Protein AF-A0A9E7NAM9-F1 (afdb_monomer_lite)

Secondary structure (DSSP, 8-state):
--HHHHHHHHHHHHHHHHHHHHHHH-TTS-HHHHHHHHHHHHHHIIIIIHHHIIIIIHHHTT--S-TT---HHHHHHHHHHHHHHHHHHHHHHHHHHHHTTSTT--

pLDDT: mean 90.89, std 7.73, range [52.44, 97.31]

Sequence (106 aa):
MTYPLYGLAGSVPYVIGVNVAIALAGENGIWGPLILGVTLLVSVAYVIGLPILGALILPRVGVDWDPNGYGLATWALLAIGGFWYALIFAIPLALLGIVLSLPSGW

InterPro domains:
  IPR058476 Domain of unknown function DUF8162 [PF26494] (2-103)

Organism: NCBI:txid2953753

Foldseek 3Di:
DPVVVVLVVLCVQLVVQLVVLDVVQPPPGLSLVSLLVSLVVSLCCLLPVQLCCLQPVCVVVVNDPCPVDCDPVVNVCSNVVSNVSSCVRSVVSNVVSVLSNDPPND

Structure (mmCIF, N/CA/C/O backbone):
data_AF-A0A9E7NAM9-F1
#
_entry.id   AF-A0A9E7NAM9-F1
#
loop_
_atom_site.group_PDB
_atom_site.id
_atom_site.type_symbol
_atom_site.label_atom_id
_atom_site.label_alt_id
_atom_site.label_comp_id
_atom_site.label_asym_id
_atom_site.label_entity_id
_atom_site.label_seq_id
_atom_site.pdbx_PDB_ins_code
_atom_site.Cartn_x
_atom_site.Cartn_y
_atom_site.Cartn_z
_atom_site.occupancy
_atom_site.B_iso_or_equiv
_atom_site.auth_seq_id
_atom_site.auth_comp_id
_atom_site.auth_asym_id
_atom_site.auth_atom_id
_atom_site.pdbx_PDB_model_num
ATOM 1 N N . MET A 1 1 ? 0.030 -20.781 15.508 1.00 52.44 1 MET A N 1
ATOM 2 C CA . MET A 1 1 ? 1.238 -20.628 14.668 1.00 52.44 1 MET A CA 1
ATOM 3 C C . MET A 1 1 ? 0.806 -19.960 13.362 1.00 52.44 1 MET A C 1
ATOM 5 O O . MET A 1 1 ? 0.645 -20.633 12.358 1.00 52.44 1 MET A O 1
ATOM 9 N N . THR A 1 2 ? 0.496 -18.656 13.410 1.00 77.81 2 THR A N 1
ATOM 10 C CA . THR A 1 2 ? -0.375 -18.018 12.390 1.00 77.81 2 THR A CA 1
ATOM 11 C C . THR A 1 2 ? 0.163 -16.677 11.873 1.00 77.81 2 THR A C 1
ATOM 13 O O . THR A 1 2 ? -0.174 -16.267 10.770 1.00 77.81 2 THR A O 1
ATOM 16 N N . TYR A 1 3 ? 1.060 -16.016 12.614 1.00 81.56 3 TYR A N 1
ATOM 17 C CA . TYR A 1 3 ? 1.639 -14.723 12.226 1.00 81.56 3 TYR A CA 1
ATOM 18 C C . TYR A 1 3 ? 2.408 -14.725 10.889 1.00 81.56 3 TYR A C 1
ATOM 20 O O . TYR A 1 3 ? 2.219 -13.782 10.120 1.00 81.56 3 TYR A O 1
ATOM 28 N N . PRO A 1 4 ? 3.195 -15.765 10.532 1.00 86.44 4 PRO A N 1
ATOM 29 C CA . PRO A 1 4 ? 3.861 -15.808 9.227 1.00 86.44 4 PRO A 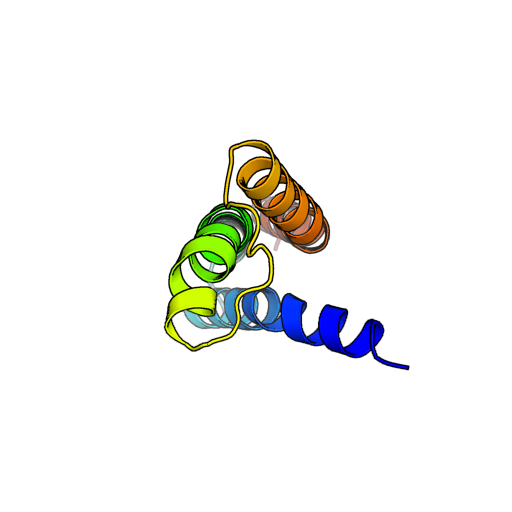CA 1
ATOM 30 C C . PRO A 1 4 ? 2.888 -15.828 8.040 1.00 86.44 4 PRO A C 1
ATOM 32 O O . PRO A 1 4 ? 3.172 -15.223 7.010 1.00 86.44 4 PRO A O 1
ATOM 35 N N . LEU A 1 5 ? 1.723 -16.473 8.187 1.00 88.62 5 LEU A N 1
ATOM 36 C CA . LEU A 1 5 ? 0.708 -16.541 7.129 1.00 88.62 5 LEU A CA 1
ATOM 37 C C . LEU A 1 5 ? 0.087 -15.172 6.850 1.00 88.62 5 LEU A C 1
ATOM 39 O O . LEU A 1 5 ? -0.115 -14.827 5.692 1.00 88.62 5 LEU A O 1
ATOM 43 N N . TYR A 1 6 ? -0.166 -14.369 7.886 1.00 86.44 6 TYR A N 1
ATOM 44 C CA . TYR A 1 6 ? -0.649 -12.997 7.705 1.00 86.44 6 TYR A CA 1
ATOM 45 C C . TYR A 1 6 ? 0.406 -12.101 7.050 1.00 86.44 6 TYR A C 1
ATOM 47 O O . TYR A 1 6 ? 0.072 -11.292 6.187 1.00 86.44 6 TYR A O 1
ATOM 55 N N . GLY A 1 7 ? 1.683 -12.291 7.399 1.00 84.56 7 GLY A N 1
ATOM 56 C CA . GLY A 1 7 ? 2.798 -11.619 6.729 1.00 84.56 7 GLY A CA 1
ATOM 57 C C . GLY A 1 7 ? 2.880 -11.956 5.236 1.00 84.56 7 GLY A C 1
ATOM 58 O O . GLY A 1 7 ? 3.055 -11.055 4.423 1.00 84.56 7 GLY A O 1
ATOM 59 N N . LEU A 1 8 ? 2.692 -13.230 4.878 1.00 87.88 8 LEU A N 1
ATOM 60 C CA . LEU A 1 8 ? 2.609 -13.698 3.489 1.00 87.88 8 LEU A CA 1
ATOM 61 C C . LEU A 1 8 ? 1.379 -13.149 2.762 1.00 87.88 8 LEU A C 1
ATOM 63 O O . LEU A 1 8 ? 1.500 -12.634 1.659 1.00 87.88 8 LEU A O 1
ATOM 67 N N . ALA A 1 9 ? 0.197 -13.222 3.370 1.00 90.25 9 ALA A N 1
ATOM 68 C CA . ALA A 1 9 ? -1.031 -12.728 2.754 1.00 90.25 9 ALA A CA 1
ATOM 69 C C . ALA A 1 9 ? -0.951 -11.222 2.465 1.00 90.25 9 ALA A C 1
ATOM 71 O O . ALA A 1 9 ? -1.352 -10.772 1.394 1.00 90.25 9 ALA A O 1
ATOM 72 N N . GLY A 1 10 ? -0.378 -10.445 3.386 1.00 87.81 10 GLY A N 1
ATOM 73 C CA . GLY A 1 10 ? -0.205 -9.014 3.184 1.00 87.81 10 GLY A CA 1
ATOM 74 C C . GLY A 1 10 ? 0.888 -8.646 2.170 1.00 87.81 10 GLY A C 1
ATOM 75 O O . GLY A 1 10 ? 0.894 -7.507 1.714 1.00 87.81 10 GLY A O 1
ATOM 76 N N . SER A 1 11 ? 1.769 -9.560 1.745 1.00 92.06 11 SER A N 1
ATOM 77 C CA . SER A 1 11 ? 2.720 -9.272 0.658 1.00 92.06 11 SER A CA 1
ATOM 78 C C . SER A 1 11 ? 2.107 -9.455 -0.734 1.00 92.06 11 SER A C 1
ATOM 80 O O . SER A 1 11 ? 2.617 -8.900 -1.710 1.00 92.06 11 SER A O 1
ATOM 82 N N . VAL A 1 12 ? 0.991 -10.191 -0.838 1.00 95.25 12 VAL A N 1
ATOM 83 C CA . VAL A 1 12 ? 0.348 -10.561 -2.109 1.00 95.25 12 VAL A CA 1
ATOM 84 C C . VAL A 1 12 ? 0.089 -9.354 -3.020 1.00 95.25 12 VAL A C 1
ATOM 86 O O . VAL A 1 12 ? 0.463 -9.437 -4.191 1.00 95.25 12 VAL A O 1
ATOM 89 N N . PRO A 1 13 ? -0.461 -8.213 -2.550 1.00 95.12 13 PRO A N 1
ATOM 90 C CA . PRO A 1 13 ? -0.691 -7.065 -3.427 1.00 95.12 13 PRO A CA 1
ATOM 91 C C . PRO A 1 13 ? 0.592 -6.480 -4.028 1.00 95.12 13 PRO A C 1
ATOM 93 O O . PRO A 1 13 ? 0.590 -6.091 -5.194 1.00 95.12 13 PRO A O 1
ATOM 96 N N . TYR A 1 14 ? 1.700 -6.467 -3.278 1.00 95.00 14 TYR A N 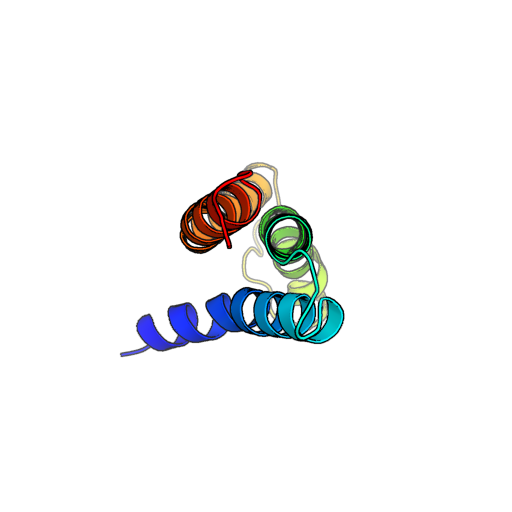1
ATOM 97 C CA . TYR A 1 14 ? 2.998 -6.022 -3.792 1.00 95.00 14 TYR A CA 1
ATOM 98 C C . TYR A 1 14 ? 3.553 -6.996 -4.831 1.00 95.00 14 TYR A C 1
ATOM 100 O O . TYR A 1 14 ? 3.990 -6.569 -5.897 1.00 95.00 14 TYR A O 1
ATOM 108 N N . VAL A 1 15 ? 3.495 -8.304 -4.557 1.00 95.25 15 VAL A N 1
ATOM 109 C CA . VAL A 1 15 ? 3.971 -9.336 -5.491 1.00 95.25 15 VAL A CA 1
ATOM 110 C C . VAL A 1 15 ? 3.176 -9.293 -6.794 1.00 95.25 15 VAL A C 1
ATOM 112 O O . VAL A 1 15 ? 3.770 -9.240 -7.870 1.00 95.25 15 VAL A O 1
ATOM 115 N N . ILE A 1 16 ? 1.843 -9.271 -6.715 1.00 96.75 16 ILE A N 1
ATOM 116 C CA . ILE A 1 16 ? 0.976 -9.167 -7.895 1.00 96.75 16 ILE A CA 1
ATOM 117 C C . ILE A 1 16 ? 1.267 -7.868 -8.640 1.00 96.75 16 ILE A C 1
ATOM 119 O O . ILE A 1 16 ? 1.475 -7.892 -9.849 1.00 96.75 16 ILE A O 1
ATOM 123 N N . GLY A 1 17 ? 1.332 -6.746 -7.923 1.00 94.88 17 GLY A N 1
ATOM 124 C CA . GLY A 1 17 ? 1.576 -5.442 -8.515 1.00 94.88 17 GLY A CA 1
ATOM 125 C C . GLY A 1 17 ? 2.885 -5.376 -9.307 1.00 94.88 17 GLY A C 1
ATOM 126 O O . GLY A 1 17 ? 2.891 -4.907 -10.443 1.00 94.88 17 GLY A O 1
ATOM 127 N N . VAL A 1 18 ? 3.981 -5.892 -8.750 1.00 94.31 18 VAL A N 1
ATOM 128 C CA . VAL A 1 18 ? 5.282 -5.933 -9.436 1.00 94.31 18 VAL A CA 1
ATOM 129 C C . VAL A 1 18 ? 5.236 -6.842 -10.665 1.00 94.31 18 VAL A C 1
ATOM 131 O O . VAL A 1 18 ? 5.732 -6.455 -11.718 1.00 94.31 18 VAL A O 1
ATOM 134 N N . ASN A 1 19 ? 4.599 -8.013 -10.577 1.00 94.06 19 ASN A N 1
ATOM 135 C CA . ASN A 1 19 ? 4.448 -8.896 -11.739 1.00 94.06 19 ASN A CA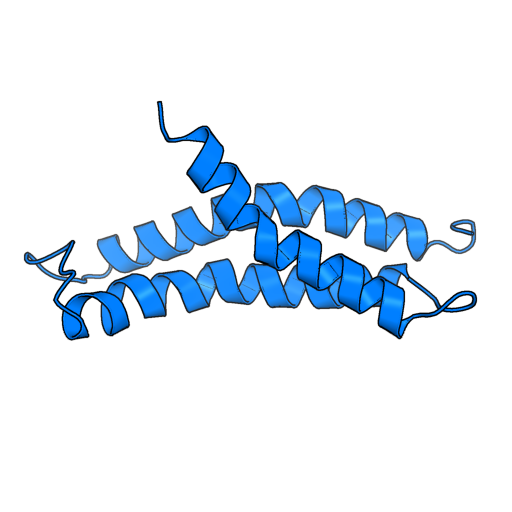 1
ATOM 136 C C . ASN A 1 19 ? 3.626 -8.238 -12.856 1.00 94.06 19 ASN A C 1
ATOM 138 O O . ASN A 1 19 ? 3.986 -8.347 -14.025 1.00 94.06 19 ASN A O 1
ATOM 142 N N . VAL A 1 20 ? 2.565 -7.507 -12.503 1.00 94.06 20 VAL A N 1
ATOM 143 C CA . VAL A 1 20 ? 1.786 -6.711 -13.460 1.00 94.06 20 VAL A CA 1
ATOM 144 C C . VAL A 1 20 ? 2.647 -5.603 -14.069 1.00 94.06 20 VAL A C 1
ATOM 146 O O . VAL A 1 20 ? 2.628 -5.434 -15.283 1.00 94.06 20 VAL A O 1
ATOM 149 N N . ALA A 1 21 ? 3.441 -4.885 -13.267 1.00 93.06 21 ALA A N 1
ATOM 150 C CA . ALA A 1 21 ? 4.353 -3.853 -13.763 1.00 93.06 21 ALA A CA 1
ATOM 151 C C . ALA A 1 21 ? 5.352 -4.413 -14.788 1.00 93.06 21 ALA A C 1
ATOM 153 O O . ALA A 1 21 ? 5.526 -3.826 -15.853 1.00 93.06 21 ALA A O 1
ATOM 154 N N . ILE A 1 22 ? 5.959 -5.567 -14.495 1.00 90.69 22 ILE A N 1
ATOM 155 C CA . ILE A 1 22 ? 6.904 -6.248 -15.392 1.00 90.69 22 ILE A CA 1
ATOM 156 C C . ILE A 1 22 ? 6.197 -6.714 -16.671 1.00 90.69 22 ILE A C 1
ATOM 158 O O . ILE A 1 22 ? 6.685 -6.464 -17.772 1.00 90.69 22 ILE A O 1
ATOM 162 N N . ALA A 1 23 ? 5.022 -7.337 -16.549 1.00 91.75 23 ALA A N 1
ATOM 163 C CA . ALA A 1 23 ? 4.249 -7.800 -17.699 1.00 91.75 23 ALA A CA 1
ATOM 164 C C . ALA A 1 23 ? 3.836 -6.648 -18.631 1.00 91.75 23 ALA A C 1
ATOM 166 O O . ALA A 1 23 ? 3.854 -6.811 -19.849 1.00 91.75 23 ALA A O 1
ATOM 167 N N . LEU A 1 24 ? 3.493 -5.483 -18.070 1.00 90.12 24 LEU A N 1
ATOM 168 C CA . LEU A 1 24 ? 3.155 -4.279 -18.833 1.00 90.12 24 LEU A CA 1
ATOM 169 C C . LEU A 1 24 ? 4.376 -3.618 -19.478 1.00 90.12 24 LEU A C 1
ATOM 171 O O . LEU A 1 24 ? 4.246 -3.041 -20.554 1.00 90.12 24 LEU A O 1
ATOM 175 N N . ALA A 1 25 ? 5.543 -3.686 -18.833 1.00 89.19 25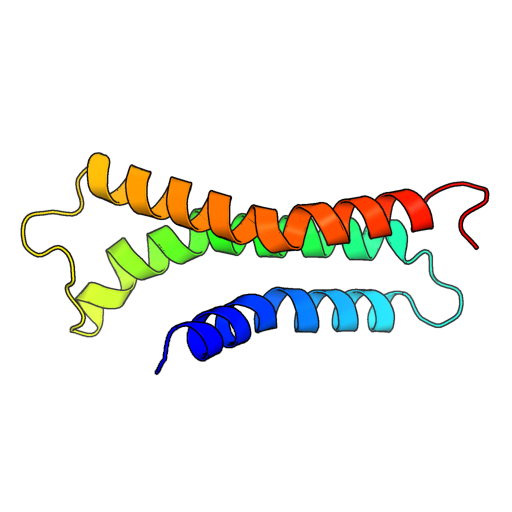 ALA A N 1
ATOM 176 C CA . ALA A 1 25 ? 6.783 -3.173 -19.401 1.00 89.19 25 ALA A CA 1
ATOM 177 C C . ALA A 1 25 ? 7.191 -3.971 -20.650 1.00 89.19 25 ALA A C 1
ATOM 179 O O . ALA A 1 25 ? 7.626 -3.396 -21.648 1.00 89.19 25 ALA A O 1
ATOM 180 N N . GLY A 1 26 ? 7.024 -5.295 -20.601 1.00 85.62 26 GLY A N 1
ATOM 181 C CA . GLY A 1 26 ? 7.491 -6.199 -21.645 1.00 85.62 26 GLY A CA 1
ATOM 182 C C . GLY A 1 26 ? 9.017 -6.332 -21.674 1.00 85.62 26 GLY A C 1
ATOM 183 O O . GLY A 1 26 ? 9.742 -5.735 -20.876 1.00 85.62 26 GLY A O 1
ATOM 184 N N . GLU A 1 27 ? 9.511 -7.140 -22.612 1.00 80.44 27 GLU A N 1
ATOM 185 C CA . GLU A 1 27 ? 10.921 -7.560 -22.679 1.00 80.44 27 GLU A CA 1
ATOM 186 C C . GLU A 1 27 ? 11.903 -6.399 -22.905 1.00 80.44 27 GLU A C 1
ATOM 188 O O . GLU A 1 27 ? 13.018 -6.435 -22.402 1.00 80.44 27 GLU A O 1
ATOM 193 N N . ASN A 1 28 ? 11.460 -5.336 -23.586 1.00 78.94 28 ASN A N 1
ATOM 194 C CA . ASN A 1 28 ? 12.265 -4.142 -23.880 1.00 78.94 28 ASN A CA 1
ATOM 195 C C . ASN A 1 28 ? 11.807 -2.896 -23.094 1.00 78.94 28 ASN A C 1
ATOM 197 O O . ASN A 1 28 ? 12.133 -1.769 -23.469 1.00 78.94 28 ASN A O 1
ATOM 201 N N . GLY A 1 29 ? 10.965 -3.070 -22.071 1.00 75.81 29 GLY A N 1
ATOM 202 C CA . GLY A 1 29 ? 10.404 -1.958 -21.304 1.00 75.81 29 GLY A CA 1
ATOM 203 C C . GLY A 1 29 ? 11.360 -1.400 -20.256 1.00 75.81 29 GLY A C 1
ATOM 204 O O . GLY A 1 29 ? 12.223 -2.103 -19.746 1.00 75.81 29 GLY A O 1
ATOM 205 N N . ILE A 1 30 ? 11.143 -0.147 -19.847 1.00 81.81 30 ILE A N 1
ATOM 206 C CA . ILE A 1 30 ? 11.847 0.444 -18.700 1.00 81.81 30 ILE A CA 1
ATOM 207 C C . ILE A 1 30 ? 11.116 0.017 -17.421 1.00 81.81 30 ILE A C 1
ATOM 209 O O . ILE A 1 30 ? 10.058 0.553 -17.081 1.00 81.81 30 ILE A O 1
ATOM 213 N N . TRP A 1 31 ? 11.655 -0.977 -16.717 1.00 88.56 31 TRP A N 1
ATOM 214 C CA . TRP A 1 31 ? 10.969 -1.616 -15.585 1.00 88.56 31 TRP A CA 1
ATOM 215 C C . TRP A 1 31 ? 10.921 -0.724 -14.340 1.00 88.56 31 TRP A C 1
ATOM 217 O O . TRP A 1 31 ? 9.929 -0.733 -13.607 1.00 88.56 31 TRP A O 1
ATOM 227 N N . GLY A 1 32 ? 11.967 0.074 -14.111 1.00 91.31 32 GLY A N 1
A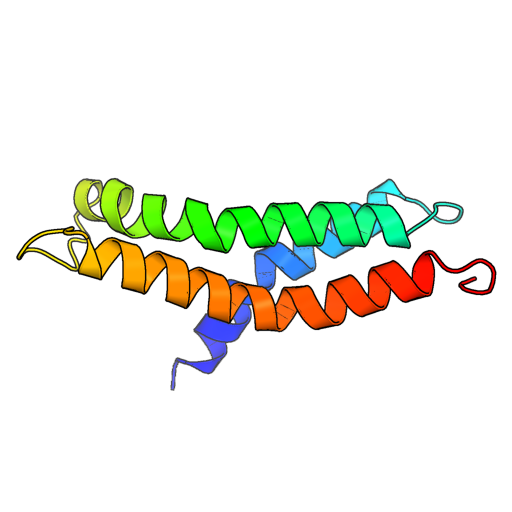TOM 228 C CA . GLY A 1 32 ? 12.133 0.886 -12.905 1.00 91.31 32 GLY A CA 1
ATOM 229 C C . GLY A 1 32 ? 10.951 1.817 -12.587 1.00 91.31 32 GLY A C 1
ATOM 230 O O . GLY A 1 32 ? 10.362 1.688 -11.509 1.00 91.31 32 GLY A O 1
ATOM 231 N N . PRO A 1 33 ? 10.524 2.699 -13.512 1.00 92.88 33 PRO A N 1
ATOM 232 C CA . PRO A 1 33 ? 9.397 3.606 -13.293 1.00 92.88 33 PRO A CA 1
ATOM 233 C C . PRO A 1 33 ? 8.068 2.890 -13.031 1.00 92.88 33 PRO A C 1
ATOM 235 O O . PRO A 1 33 ? 7.278 3.349 -12.205 1.00 92.88 33 PRO A O 1
ATOM 238 N N . LEU A 1 34 ? 7.817 1.754 -13.689 1.00 93.75 34 LEU A N 1
ATOM 239 C CA . LEU A 1 34 ? 6.586 0.983 -13.494 1.00 93.75 34 LEU A CA 1
ATOM 240 C C . LEU A 1 34 ? 6.564 0.297 -12.125 1.00 93.75 34 LEU A C 1
ATOM 242 O O . LEU A 1 34 ? 5.547 0.345 -11.430 1.00 93.75 34 LEU A O 1
ATOM 246 N N . ILE A 1 35 ? 7.694 -0.270 -11.693 1.00 94.81 35 ILE A N 1
ATOM 247 C CA . ILE A 1 35 ? 7.843 -0.831 -10.345 1.00 94.81 35 ILE A CA 1
ATOM 248 C C . ILE A 1 35 ? 7.650 0.264 -9.291 1.00 94.81 35 ILE A C 1
ATOM 250 O O . ILE A 1 35 ? 6.915 0.048 -8.326 1.00 94.81 35 ILE A O 1
ATOM 254 N N . LEU A 1 36 ? 8.237 1.451 -9.479 1.00 96.12 36 LEU A N 1
ATOM 255 C CA . LEU A 1 36 ? 8.053 2.593 -8.574 1.00 96.12 36 LEU A CA 1
ATOM 256 C C . LEU A 1 36 ? 6.588 3.034 -8.499 1.00 96.12 36 LEU A C 1
ATOM 258 O O . LEU A 1 36 ? 6.056 3.212 -7.401 1.00 96.12 36 LEU A O 1
ATOM 262 N N . GLY A 1 37 ? 5.925 3.161 -9.649 1.00 96.25 37 GLY A N 1
ATOM 263 C CA . GLY A 1 37 ? 4.518 3.549 -9.731 1.00 96.25 37 GLY A CA 1
ATOM 264 C C . GLY A 1 37 ? 3.599 2.575 -8.996 1.00 96.25 37 GLY A C 1
ATOM 265 O O . GLY A 1 37 ? 2.776 2.995 -8.180 1.00 96.25 37 GLY A O 1
ATOM 266 N N . VAL A 1 38 ? 3.771 1.269 -9.215 1.00 96.31 38 VAL A N 1
ATOM 267 C CA . VAL A 1 38 ? 2.956 0.258 -8.527 1.00 96.31 38 VAL A CA 1
ATOM 268 C C . VAL A 1 38 ? 3.294 0.170 -7.041 1.00 96.31 38 VAL A C 1
ATOM 270 O O . VAL A 1 38 ? 2.387 0.071 -6.215 1.00 96.31 38 VAL A O 1
ATOM 273 N N . THR A 1 39 ? 4.572 0.275 -6.677 1.00 96.69 39 THR A N 1
ATOM 274 C CA . THR A 1 39 ? 4.996 0.308 -5.271 1.00 96.69 39 THR A CA 1
ATOM 275 C C . THR A 1 39 ? 4.320 1.453 -4.527 1.00 96.69 39 THR A C 1
ATOM 277 O O . THR A 1 39 ? 3.790 1.244 -3.434 1.00 96.69 39 THR A O 1
ATOM 280 N N . LEU A 1 40 ? 4.276 2.646 -5.126 1.00 97.06 40 LEU A N 1
ATOM 281 C CA . LEU A 1 40 ? 3.580 3.797 -4.560 1.00 97.06 40 LEU A CA 1
ATOM 282 C C . LEU A 1 40 ? 2.076 3.533 -4.431 1.00 97.06 40 LEU A C 1
ATOM 284 O O . LEU A 1 40 ? 1.522 3.715 -3.348 1.00 97.06 40 LEU A O 1
ATOM 288 N N . LEU A 1 41 ? 1.427 3.068 -5.501 1.00 96.94 41 LEU A N 1
ATOM 289 C CA . LEU A 1 41 ? -0.013 2.803 -5.520 1.00 96.94 41 LEU A CA 1
ATOM 290 C C . LEU A 1 41 ? -0.432 1.807 -4.428 1.00 96.94 41 LEU A C 1
ATOM 292 O O . LEU A 1 41 ? -1.360 2.078 -3.666 1.00 96.94 41 LEU A O 1
ATOM 296 N N . VAL A 1 42 ? 0.269 0.675 -4.326 1.00 96.56 42 VAL A N 1
ATOM 297 C CA . VAL A 1 42 ? -0.019 -0.349 -3.312 1.00 96.56 42 VAL A CA 1
ATOM 298 C C . VAL A 1 42 ? 0.256 0.201 -1.914 1.00 96.56 42 VAL A C 1
ATOM 300 O O . VAL A 1 42 ? -0.571 0.027 -1.024 1.00 96.56 42 VAL A O 1
ATOM 303 N N . SER A 1 43 ? 1.348 0.942 -1.714 1.00 96.62 43 SER A N 1
ATOM 304 C CA . SER A 1 43 ? 1.651 1.549 -0.408 1.00 96.62 43 SER A CA 1
ATOM 305 C C . SER A 1 43 ? 0.572 2.531 0.039 1.00 96.62 43 SER A C 1
ATOM 307 O O . SER A 1 43 ? 0.145 2.497 1.190 1.00 96.62 43 SER A O 1
ATOM 309 N N . VAL A 1 44 ? 0.061 3.357 -0.875 1.00 96.75 44 VAL A N 1
ATOM 310 C CA . VAL A 1 44 ? -1.071 4.256 -0.608 1.00 96.75 44 VAL A CA 1
ATOM 311 C C . VAL A 1 44 ? -2.326 3.459 -0.241 1.00 96.75 44 VAL A C 1
ATOM 313 O O . VAL A 1 44 ? -3.015 3.809 0.719 1.00 96.75 44 VAL A O 1
ATOM 316 N N . ALA A 1 45 ? -2.603 2.354 -0.937 1.00 95.31 45 ALA A N 1
ATOM 317 C CA . ALA A 1 45 ? -3.721 1.476 -0.600 1.00 95.31 45 ALA A CA 1
ATOM 318 C C . ALA A 1 45 ? -3.581 0.851 0.802 1.00 95.31 45 ALA A C 1
ATOM 320 O O . ALA A 1 45 ? -4.580 0.704 1.501 1.00 95.31 45 ALA A O 1
ATOM 321 N N . TYR A 1 46 ? -2.366 0.551 1.265 1.00 94.50 46 TYR A N 1
ATOM 322 C CA . TYR A 1 46 ? -2.132 0.087 2.638 1.00 94.50 46 TYR A CA 1
ATOM 323 C C . TYR A 1 46 ? -2.280 1.205 3.671 1.00 94.50 46 TYR A C 1
ATOM 325 O O . TYR A 1 46 ? -2.900 1.000 4.710 1.00 94.50 46 TYR A O 1
ATOM 333 N N . VAL A 1 47 ? -1.746 2.394 3.392 1.00 95.62 47 VAL A N 1
ATOM 334 C CA . VAL A 1 47 ? -1.766 3.526 4.333 1.00 95.62 47 VAL A CA 1
ATOM 335 C C . VAL A 1 47 ? -3.160 4.126 4.485 1.00 95.62 47 VAL A C 1
ATOM 337 O O . VAL A 1 47 ? -3.485 4.609 5.562 1.00 95.62 47 VAL A O 1
ATOM 340 N N . ILE A 1 48 ? -3.980 4.114 3.432 1.00 95.50 48 ILE A N 1
ATOM 341 C CA . ILE A 1 48 ? -5.303 4.760 3.417 1.00 95.50 48 ILE A CA 1
ATOM 342 C C . ILE A 1 48 ? -6.429 3.731 3.296 1.00 95.50 48 ILE A C 1
ATOM 344 O O . ILE A 1 48 ? -7.410 3.786 4.038 1.00 95.50 48 ILE A O 1
ATOM 348 N N . GLY A 1 49 ? -6.290 2.769 2.386 1.00 95.06 49 GLY A N 1
ATOM 349 C CA . GLY A 1 49 ? -7.320 1.768 2.115 1.00 95.06 49 GLY A CA 1
ATOM 350 C C . GLY A 1 49 ? -7.551 0.815 3.285 1.00 95.06 49 GLY A C 1
ATOM 351 O O . GLY A 1 49 ? -8.706 0.574 3.627 1.00 95.06 49 GLY A O 1
ATOM 352 N N . LEU A 1 50 ? -6.498 0.319 3.949 1.00 91.56 50 LEU A N 1
ATOM 353 C CA . LEU A 1 50 ? -6.673 -0.542 5.128 1.00 91.56 50 LEU A CA 1
ATOM 354 C C . LEU A 1 50 ? -7.356 0.174 6.301 1.00 91.56 50 LEU A C 1
ATOM 356 O O . LEU A 1 50 ? -8.277 -0.422 6.857 1.00 91.56 50 LEU A O 1
ATOM 360 N N . PRO A 1 51 ? -7.006 1.425 6.668 1.00 94.00 51 PRO A N 1
ATOM 361 C CA . PRO A 1 51 ? -7.787 2.164 7.657 1.00 94.00 51 PRO A CA 1
ATOM 362 C C . PRO A 1 51 ? -9.259 2.315 7.281 1.00 94.00 51 PRO A C 1
ATOM 364 O O . PRO A 1 51 ? -10.122 2.083 8.120 1.00 94.00 51 PRO A O 1
ATOM 367 N N . ILE A 1 52 ? -9.565 2.639 6.021 1.00 94.94 52 ILE A N 1
ATOM 368 C CA . ILE A 1 52 ? -10.952 2.748 5.544 1.00 94.94 52 ILE A CA 1
ATOM 369 C C . ILE A 1 52 ? -11.674 1.402 5.664 1.00 94.94 52 ILE A C 1
ATOM 371 O O . ILE A 1 52 ? -12.791 1.340 6.180 1.00 94.94 52 ILE A O 1
ATOM 375 N N . LEU A 1 53 ? -11.043 0.313 5.224 1.00 93.25 53 LEU A N 1
ATOM 376 C CA . LEU A 1 53 ? -11.606 -1.032 5.318 1.00 93.25 53 LEU A CA 1
ATOM 377 C C . LEU A 1 53 ? -11.850 -1.420 6.778 1.00 93.25 53 LEU A C 1
ATOM 379 O O . LEU A 1 53 ? -12.945 -1.859 7.122 1.00 93.25 53 LEU A O 1
ATOM 383 N N . GLY A 1 54 ? -10.853 -1.205 7.634 1.00 91.94 54 GLY A N 1
ATOM 384 C CA . GLY A 1 54 ? -10.891 -1.558 9.045 1.00 91.94 54 GLY A CA 1
ATOM 385 C C . GLY A 1 54 ? -11.904 -0.743 9.839 1.00 91.94 54 GLY A C 1
ATOM 386 O O . GLY A 1 54 ? -12.663 -1.314 10.613 1.00 91.94 54 GLY A O 1
ATOM 387 N N . ALA A 1 55 ? -11.935 0.574 9.651 1.00 93.69 55 ALA A N 1
ATOM 388 C CA . ALA A 1 55 ? -12.768 1.465 10.450 1.00 93.69 55 ALA A CA 1
ATOM 389 C C . ALA A 1 55 ? -14.197 1.612 9.919 1.00 93.69 55 ALA A C 1
ATOM 391 O O . ALA A 1 55 ? -15.117 1.878 10.687 1.00 93.69 55 ALA A O 1
ATOM 392 N N . LEU A 1 56 ? -14.407 1.466 8.606 1.00 92.44 56 LEU A N 1
ATOM 393 C CA . LEU A 1 56 ? -15.713 1.700 7.992 1.00 92.44 56 LEU A CA 1
ATOM 394 C C . LEU A 1 56 ? -16.346 0.409 7.468 1.00 92.44 56 LEU A C 1
ATOM 396 O O . LEU A 1 56 ? -17.527 0.167 7.709 1.00 92.44 56 LEU A O 1
ATOM 400 N N . ILE A 1 57 ? -15.615 -0.433 6.745 1.00 93.75 57 ILE A N 1
ATOM 401 C CA . ILE A 1 57 ? -16.238 -1.567 6.046 1.00 93.75 57 ILE A CA 1
ATOM 402 C C . ILE A 1 57 ? -16.442 -2.760 6.983 1.00 93.75 57 ILE A C 1
ATOM 404 O O . ILE A 1 57 ? -17.543 -3.308 7.016 1.00 93.75 57 ILE A O 1
ATOM 408 N N . LEU A 1 58 ? -15.435 -3.127 7.780 1.00 94.19 58 LEU A N 1
ATOM 409 C CA . LEU A 1 58 ? -15.503 -4.278 8.687 1.00 94.19 58 LEU A CA 1
ATOM 410 C C . LEU A 1 58 ? -16.697 -4.228 9.666 1.00 94.19 58 LEU A C 1
ATOM 412 O O . LEU A 1 58 ? -17.426 -5.223 9.733 1.00 94.19 58 LEU A O 1
ATOM 416 N N . PRO A 1 59 ? -17.014 -3.095 10.328 1.00 92.62 59 PRO A N 1
ATOM 417 C CA . PRO A 1 59 ? -18.174 -3.028 11.225 1.00 92.62 59 PRO A CA 1
ATOM 418 C C . PRO A 1 59 ? -19.502 -3.292 10.512 1.00 92.62 59 PRO A C 1
ATOM 420 O O . PRO A 1 59 ? -20.403 -3.922 11.060 1.00 92.62 59 PRO A O 1
ATOM 423 N N . ARG A 1 60 ? -19.620 -2.860 9.249 1.00 92.19 60 ARG A N 1
ATOM 424 C CA . ARG A 1 60 ? -20.834 -3.033 8.433 1.00 92.19 60 ARG A CA 1
ATOM 425 C C . ARG A 1 60 ? -21.064 -4.482 8.007 1.00 92.19 60 ARG A C 1
ATOM 427 O O . ARG A 1 60 ? -22.186 -4.829 7.653 1.00 92.19 60 ARG A O 1
ATOM 434 N N . VAL A 1 61 ? -20.030 -5.321 8.056 1.00 94.75 61 VAL A N 1
ATOM 435 C CA . VAL A 1 61 ? -20.118 -6.767 7.794 1.00 94.75 61 VAL A CA 1
ATOM 436 C C . VAL A 1 61 ? -20.072 -7.598 9.083 1.00 94.75 61 VAL A C 1
ATOM 438 O O . VAL A 1 61 ? -19.854 -8.805 9.031 1.00 94.75 61 VAL A O 1
ATOM 441 N N . GLY A 1 62 ? -20.297 -6.964 10.240 1.00 92.56 62 GLY A N 1
ATOM 442 C CA . GLY A 1 62 ? -20.401 -7.629 11.543 1.00 92.56 62 GLY A CA 1
ATOM 443 C C . GLY A 1 62 ? -19.068 -7.874 12.252 1.00 92.56 62 GLY A C 1
ATOM 444 O O . GLY A 1 62 ? -19.050 -8.542 13.283 1.00 92.56 62 GLY A O 1
ATOM 445 N N . VAL A 1 63 ? -17.960 -7.338 11.730 1.00 93.62 63 VAL A N 1
ATOM 446 C CA . VAL A 1 63 ? -16.633 -7.414 12.356 1.00 93.62 63 VAL A CA 1
ATOM 447 C C . VAL A 1 63 ? -16.304 -6.057 12.974 1.00 93.62 63 VAL A C 1
ATOM 449 O O . VAL A 1 63 ? -15.567 -5.253 12.404 1.00 93.62 63 VAL A O 1
ATOM 452 N N . ASP A 1 64 ? -16.890 -5.787 14.136 1.00 92.56 64 ASP A N 1
ATOM 453 C CA . ASP A 1 64 ? -16.569 -4.602 14.932 1.00 92.56 64 ASP A CA 1
ATOM 454 C C . ASP A 1 64 ? -15.447 -4.933 15.922 1.00 92.56 64 ASP A C 1
ATOM 456 O O . ASP A 1 64 ? -15.607 -5.750 16.830 1.00 92.56 64 ASP A O 1
ATOM 460 N N . TRP A 1 65 ? -14.281 -4.338 15.690 1.00 89.25 65 TRP A N 1
ATOM 461 C CA . TRP A 1 65 ? -13.078 -4.562 16.491 1.00 89.25 65 TRP A CA 1
ATOM 462 C C . TRP A 1 65 ? -12.749 -3.377 17.402 1.00 89.25 65 TRP A C 1
ATOM 464 O O . TRP A 1 65 ? -11.887 -3.519 18.269 1.00 89.25 65 TRP A O 1
ATOM 474 N N . ASP A 1 66 ? -13.441 -2.243 17.244 1.00 90.69 66 ASP A N 1
ATOM 475 C CA . ASP A 1 66 ? -13.346 -1.100 18.152 1.00 90.69 66 ASP A CA 1
ATOM 476 C C . ASP A 1 66 ? -14.743 -0.564 18.525 1.00 90.69 66 ASP A C 1
ATOM 478 O O . ASP A 1 66 ? -15.125 0.548 18.137 1.00 90.69 66 ASP A O 1
ATOM 482 N N . PRO A 1 67 ? -15.515 -1.327 19.328 1.00 86.81 67 PRO A N 1
ATOM 483 C CA . PRO A 1 67 ? -16.894 -0.966 19.667 1.00 86.81 67 PRO A CA 1
ATOM 484 C C . PRO A 1 67 ? -16.996 0.300 20.524 1.00 86.81 67 PRO A C 1
ATOM 486 O O . PRO A 1 67 ? -18.059 0.911 20.627 1.00 86.81 67 PRO A O 1
ATOM 489 N N . ASN A 1 68 ? -15.893 0.683 21.176 1.00 84.06 68 ASN A N 1
ATOM 490 C CA . ASN A 1 68 ? -15.831 1.833 22.077 1.00 84.06 68 ASN A CA 1
ATOM 491 C C . ASN A 1 68 ? -15.562 3.149 21.333 1.00 84.06 68 ASN A C 1
ATOM 493 O O . ASN A 1 68 ? -15.650 4.220 21.938 1.00 84.06 68 ASN A O 1
ATOM 497 N N . GLY A 1 69 ? -15.290 3.076 20.029 1.00 82.62 69 GLY A N 1
ATOM 498 C CA . GLY A 1 69 ? -15.336 4.212 19.126 1.00 82.62 69 GLY A CA 1
ATOM 499 C C . GLY A 1 69 ? -14.081 4.364 18.278 1.00 82.62 69 GLY A C 1
ATOM 500 O O . GLY A 1 69 ? -12.988 4.571 18.793 1.00 82.62 69 GLY A O 1
ATOM 501 N N . TYR A 1 70 ? -14.301 4.431 16.962 1.00 89.94 70 TYR A N 1
ATOM 502 C CA . TYR A 1 70 ? -13.336 4.728 15.896 1.00 89.94 70 TYR A CA 1
ATOM 503 C C . TYR A 1 70 ? -12.808 6.180 15.921 1.00 89.94 70 TYR A C 1
ATOM 505 O O . TYR A 1 70 ? -12.900 6.921 14.936 1.00 89.94 70 TYR A O 1
ATOM 513 N N . GLY A 1 71 ? -12.295 6.614 17.072 1.00 92.25 71 GLY A N 1
ATOM 514 C CA . GLY A 1 71 ? -11.763 7.952 17.308 1.00 92.25 71 GLY A CA 1
ATOM 515 C C . GLY A 1 71 ? -10.393 8.181 16.664 1.00 92.25 71 GLY A C 1
ATOM 516 O O . GLY A 1 71 ? -9.825 7.315 16.000 1.00 92.25 71 GLY A O 1
ATOM 517 N N . LEU A 1 72 ? -9.822 9.369 16.886 1.00 94.00 72 LEU A N 1
ATOM 518 C CA . LEU A 1 72 ? -8.539 9.771 16.288 1.00 94.00 72 LEU A CA 1
ATOM 519 C C . LEU A 1 72 ? -7.396 8.783 16.569 1.00 94.00 72 LEU A C 1
ATOM 521 O O . LEU A 1 72 ? -6.583 8.529 15.685 1.00 94.00 72 LEU A O 1
ATOM 525 N N . ALA A 1 73 ? -7.344 8.212 17.776 1.00 91.56 73 ALA A N 1
ATOM 526 C CA . ALA A 1 73 ? -6.322 7.235 18.145 1.00 91.56 73 ALA A CA 1
ATOM 527 C C . ALA A 1 73 ? -6.405 5.956 17.291 1.00 91.56 73 ALA A C 1
ATOM 529 O O . ALA A 1 73 ? -5.378 5.456 16.839 1.00 91.56 73 ALA A O 1
ATOM 530 N N . THR A 1 74 ? -7.615 5.473 17.008 1.00 92.50 74 THR A N 1
ATOM 531 C CA . THR A 1 74 ? -7.874 4.299 16.164 1.00 92.50 74 THR A CA 1
ATOM 532 C C . THR A 1 74 ? -7.412 4.546 14.734 1.00 92.50 74 THR A C 1
ATOM 534 O O . THR A 1 74 ? -6.673 3.745 14.163 1.00 92.50 74 THR A O 1
ATOM 537 N N . TRP A 1 75 ? -7.762 5.703 14.170 1.00 94.00 75 TRP A N 1
ATOM 538 C CA . TRP A 1 75 ? -7.294 6.101 12.842 1.00 94.00 75 TRP A CA 1
ATOM 539 C C . TRP A 1 75 ? -5.774 6.248 12.779 1.00 94.00 75 TRP A C 1
ATOM 541 O O . TRP A 1 75 ? -5.161 5.773 11.825 1.00 94.00 75 TRP A O 1
ATOM 551 N N . ALA A 1 76 ? -5.157 6.848 13.800 1.00 92.88 76 ALA A N 1
ATOM 552 C CA . ALA A 1 76 ? -3.706 6.967 13.882 1.00 92.88 76 ALA A CA 1
ATOM 553 C C . ALA A 1 76 ? -3.030 5.590 13.950 1.00 92.88 76 ALA A C 1
ATOM 555 O O . ALA A 1 76 ? -2.075 5.351 13.216 1.00 92.88 76 ALA A O 1
ATOM 556 N N . LEU A 1 77 ? -3.548 4.665 14.764 1.00 93.44 77 LEU A N 1
ATOM 557 C CA . LEU A 1 77 ? -3.040 3.297 14.862 1.00 93.44 77 LEU A CA 1
ATOM 558 C C . LEU A 1 77 ? -3.107 2.575 13.511 1.00 93.44 77 LEU A C 1
ATOM 560 O O . LEU A 1 77 ? -2.119 1.975 13.091 1.00 93.44 77 LEU A O 1
ATOM 564 N N . LEU A 1 78 ? -4.246 2.649 12.819 1.00 93.12 78 LEU A N 1
ATOM 565 C CA . LEU A 1 78 ? -4.421 2.012 11.513 1.00 93.12 78 LEU A CA 1
ATOM 566 C C . LEU A 1 78 ? -3.507 2.630 10.455 1.00 93.12 78 LEU A C 1
ATOM 568 O O . LEU A 1 78 ? -2.881 1.898 9.692 1.00 93.12 78 LEU A O 1
ATOM 572 N N . ALA A 1 79 ? -3.413 3.960 10.412 1.00 93.62 79 ALA A N 1
ATOM 573 C CA . ALA A 1 79 ? -2.580 4.663 9.446 1.00 93.62 79 ALA A CA 1
ATOM 574 C C . ALA A 1 79 ? -1.089 4.381 9.684 1.00 93.62 79 ALA A C 1
ATOM 576 O O . ALA A 1 79 ? -0.378 4.034 8.745 1.00 93.62 79 ALA A O 1
ATOM 577 N N . ILE A 1 80 ? -0.619 4.463 10.934 1.00 95.88 80 ILE A N 1
ATOM 578 C CA . ILE A 1 80 ? 0.777 4.180 11.302 1.00 95.88 80 ILE A CA 1
ATOM 579 C C . ILE A 1 80 ? 1.096 2.699 11.096 1.00 95.88 80 ILE A C 1
ATOM 581 O O . ILE A 1 80 ? 2.157 2.375 10.570 1.00 95.88 80 ILE A O 1
ATOM 585 N N . GLY A 1 81 ? 0.187 1.795 11.464 1.00 93.62 81 GLY A N 1
ATOM 586 C CA . GLY A 1 81 ? 0.353 0.359 11.249 1.00 93.62 81 GLY A CA 1
ATOM 587 C C . GLY A 1 81 ? 0.416 0.001 9.763 1.00 93.62 81 GLY A C 1
ATOM 588 O O . GLY A 1 81 ? 1.332 -0.703 9.339 1.00 93.62 81 GLY A O 1
ATOM 589 N N . GLY A 1 82 ? -0.506 0.539 8.960 1.00 94.00 82 GLY A N 1
ATOM 590 C CA . GLY A 1 82 ? -0.509 0.388 7.504 1.00 94.00 82 GLY A CA 1
ATOM 591 C C . GLY A 1 82 ? 0.747 0.974 6.862 1.00 94.00 82 GLY A C 1
ATOM 592 O O . GLY A 1 82 ? 1.350 0.335 6.004 1.00 94.00 82 GLY A O 1
ATOM 593 N N . PHE A 1 83 ? 1.198 2.139 7.331 1.00 96.19 83 PHE A N 1
ATOM 594 C CA . PHE A 1 83 ? 2.449 2.766 6.905 1.00 96.19 83 PHE A CA 1
ATOM 595 C C . PHE A 1 83 ? 3.673 1.919 7.238 1.00 96.19 83 PHE A C 1
ATOM 597 O O . PHE A 1 83 ? 4.479 1.639 6.353 1.00 96.19 83 PHE A O 1
ATOM 604 N N . TRP A 1 84 ? 3.795 1.458 8.482 1.00 94.94 84 TRP A N 1
ATOM 605 C CA . TRP A 1 84 ? 4.901 0.606 8.904 1.00 94.94 84 TRP A CA 1
ATOM 606 C C . TRP A 1 84 ? 4.965 -0.675 8.075 1.00 94.94 84 TRP A C 1
ATOM 608 O O . TRP A 1 84 ? 6.029 -1.055 7.592 1.00 94.94 84 TRP A O 1
ATOM 618 N N . TYR A 1 85 ? 3.815 -1.312 7.855 1.00 91.00 85 TYR A N 1
ATOM 619 C CA . TYR A 1 85 ? 3.739 -2.511 7.034 1.00 91.00 85 TYR A CA 1
ATOM 620 C C . TYR A 1 85 ? 4.097 -2.233 5.569 1.00 91.00 85 TYR A C 1
ATOM 622 O O . TYR A 1 85 ? 4.870 -2.983 4.976 1.00 91.00 85 TYR A O 1
ATOM 630 N N . ALA A 1 86 ? 3.598 -1.134 4.996 1.00 95.50 86 ALA A N 1
ATOM 631 C CA . ALA A 1 86 ? 3.922 -0.727 3.634 1.00 95.50 86 ALA A CA 1
ATOM 632 C C . ALA A 1 86 ? 5.433 -0.530 3.443 1.00 95.50 86 ALA A C 1
ATOM 634 O O . ALA A 1 86 ? 5.984 -1.002 2.452 1.00 95.50 86 ALA A O 1
ATOM 635 N N . LEU A 1 87 ? 6.129 0.093 4.403 1.00 96.06 87 LEU A N 1
ATOM 636 C CA . LEU A 1 87 ? 7.575 0.333 4.320 1.00 96.06 87 LEU A CA 1
ATOM 637 C C . LEU A 1 87 ? 8.404 -0.947 4.164 1.00 96.06 87 LEU A C 1
ATOM 639 O O . LEU A 1 87 ? 9.401 -0.924 3.441 1.00 96.06 87 LEU A O 1
ATOM 643 N N . ILE A 1 88 ? 7.986 -2.055 4.787 1.00 94.44 88 ILE A N 1
ATOM 644 C CA . ILE A 1 88 ? 8.693 -3.347 4.716 1.00 94.44 88 ILE A CA 1
ATOM 645 C C . ILE A 1 88 ? 8.858 -3.804 3.258 1.00 94.44 88 ILE A C 1
ATOM 647 O O . ILE A 1 88 ? 9.893 -4.367 2.904 1.00 94.44 88 ILE A O 1
ATOM 651 N N . PHE A 1 89 ? 7.872 -3.524 2.404 1.00 94.25 89 PHE A N 1
ATOM 652 C CA . PHE A 1 89 ? 7.889 -3.894 0.986 1.00 94.25 89 PHE A CA 1
ATOM 653 C C . PHE A 1 89 ? 8.280 -2.727 0.084 1.00 94.25 89 PHE A C 1
ATOM 655 O O . PHE A 1 89 ? 9.007 -2.907 -0.892 1.00 94.25 89 PHE A O 1
ATOM 662 N N . ALA A 1 90 ? 7.825 -1.522 0.421 1.00 95.94 90 ALA A N 1
ATOM 663 C CA . ALA A 1 90 ? 8.039 -0.339 -0.387 1.00 95.94 90 ALA A CA 1
ATOM 664 C C . ALA A 1 90 ? 9.515 0.038 -0.479 1.00 95.94 90 ALA A C 1
ATOM 666 O O . ALA A 1 90 ? 9.962 0.408 -1.558 1.00 95.94 90 ALA A O 1
ATOM 667 N N . ILE A 1 91 ? 10.286 -0.084 0.607 1.00 97.31 91 ILE A N 1
ATOM 668 C CA . ILE A 1 91 ? 11.705 0.294 0.595 1.00 97.31 91 ILE A CA 1
ATOM 669 C C . ILE A 1 91 ? 12.511 -0.604 -0.361 1.00 97.31 91 ILE A C 1
ATOM 671 O O . ILE A 1 91 ? 13.132 -0.055 -1.273 1.00 97.31 91 ILE A O 1
ATOM 675 N N . PRO A 1 92 ? 12.495 -1.951 -0.241 1.00 96.69 92 PRO A N 1
ATOM 676 C CA . PRO A 1 92 ? 13.218 -2.809 -1.180 1.00 96.69 92 PRO A CA 1
ATOM 677 C C . PRO A 1 92 ? 12.801 -2.600 -2.639 1.00 96.69 92 PRO A C 1
ATOM 679 O O . PRO A 1 92 ? 13.657 -2.526 -3.518 1.00 96.69 92 PRO A O 1
ATOM 682 N N . LEU A 1 93 ? 11.496 -2.469 -2.903 1.00 96.69 93 LEU A N 1
ATOM 683 C CA . LEU A 1 93 ? 10.979 -2.298 -4.262 1.00 96.69 93 LEU A CA 1
ATOM 684 C C . LEU A 1 93 ? 11.288 -0.918 -4.842 1.00 96.69 93 LEU A C 1
ATOM 686 O O . LEU A 1 93 ? 11.586 -0.810 -6.029 1.00 96.69 93 LEU A O 1
ATOM 690 N N . ALA A 1 94 ? 11.272 0.130 -4.019 1.00 96.75 94 ALA A N 1
ATOM 691 C CA . ALA A 1 94 ? 11.676 1.460 -4.446 1.00 96.75 94 ALA A CA 1
ATOM 692 C C . ALA A 1 94 ? 13.169 1.503 -4.772 1.00 96.75 94 ALA A C 1
ATOM 694 O O . ALA A 1 94 ? 13.546 2.035 -5.812 1.00 96.75 94 ALA A O 1
ATOM 695 N N . LEU A 1 95 ? 14.016 0.893 -3.938 1.00 96.62 95 LEU A N 1
ATOM 696 C CA . LEU A 1 95 ? 15.446 0.770 -4.224 1.00 96.62 95 LEU A CA 1
ATOM 697 C C . LEU A 1 95 ? 15.687 0.007 -5.530 1.00 96.62 95 LEU A C 1
ATOM 699 O O . LEU A 1 95 ? 16.442 0.482 -6.376 1.00 96.62 95 LEU A O 1
ATOM 703 N N . LEU A 1 96 ? 15.001 -1.121 -5.731 1.00 93.75 96 LEU A N 1
ATOM 704 C CA . LEU A 1 96 ? 15.056 -1.877 -6.982 1.00 93.75 96 LEU A CA 1
ATOM 705 C C . LEU A 1 96 ? 14.635 -1.013 -8.179 1.00 93.75 96 LEU A C 1
ATOM 707 O O . LEU A 1 96 ? 15.355 -0.941 -9.171 1.00 93.75 96 LEU A O 1
ATOM 711 N N . GLY A 1 97 ? 13.497 -0.327 -8.077 1.00 94.06 97 GLY A N 1
ATOM 712 C CA . GLY A 1 97 ? 12.977 0.524 -9.141 1.00 94.06 97 GLY A CA 1
ATOM 713 C C . GLY A 1 97 ? 13.905 1.693 -9.481 1.00 94.06 97 GLY A C 1
ATOM 714 O O . GLY A 1 97 ? 14.088 2.004 -10.656 1.00 94.06 97 GLY A O 1
ATOM 715 N N . ILE A 1 98 ? 14.548 2.302 -8.480 1.00 94.50 98 ILE A N 1
ATOM 716 C CA . ILE A 1 98 ? 15.562 3.347 -8.675 1.00 94.50 98 ILE A CA 1
ATOM 717 C C . ILE A 1 98 ? 16.779 2.779 -9.404 1.00 94.50 98 ILE A C 1
ATOM 719 O O . ILE A 1 98 ? 17.203 3.363 -10.396 1.00 94.50 98 ILE A O 1
ATOM 723 N N . VAL A 1 99 ? 17.318 1.639 -8.957 1.00 93.12 99 VAL A N 1
ATOM 724 C CA . VAL A 1 99 ? 18.484 0.997 -9.58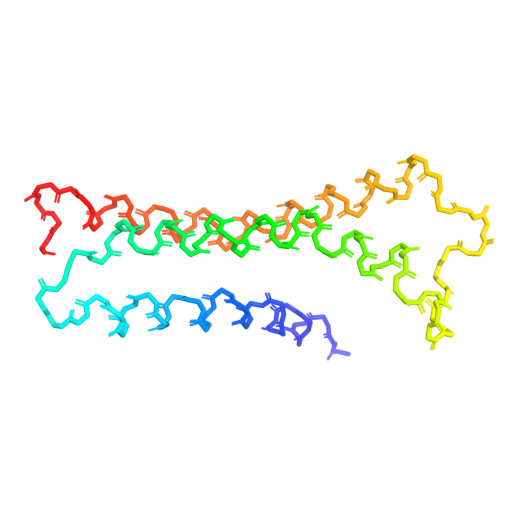9 1.00 93.12 99 VAL A CA 1
ATOM 725 C C . VAL A 1 99 ? 18.200 0.660 -11.054 1.00 93.12 99 VAL A C 1
ATOM 727 O O . VAL A 1 99 ? 19.022 0.965 -11.912 1.00 93.12 99 VAL A O 1
ATOM 730 N N . LEU A 1 100 ? 17.017 0.116 -11.350 1.00 90.62 100 LEU A N 1
ATOM 731 C CA . LEU A 1 100 ? 16.559 -0.190 -12.713 1.00 90.62 100 LEU A CA 1
ATOM 732 C C . LEU A 1 100 ? 16.179 1.051 -13.539 1.00 90.62 100 LEU A C 1
ATOM 734 O O . LEU A 1 100 ? 15.823 0.924 -14.704 1.00 90.62 100 LEU A O 1
ATOM 738 N N . SER A 1 101 ? 16.201 2.244 -12.944 1.00 90.25 101 SER A N 1
ATOM 739 C CA . SER A 1 101 ? 15.998 3.514 -13.653 1.00 90.25 101 SER A CA 1
ATOM 740 C C . SER A 1 101 ? 17.315 4.248 -13.930 1.00 90.25 101 SER A C 1
ATOM 742 O O . SER A 1 101 ? 17.300 5.305 -14.563 1.00 90.25 101 SER A O 1
ATOM 744 N N . LEU A 1 102 ? 18.451 3.754 -13.423 1.00 89.50 102 LEU A N 1
ATOM 745 C CA . LEU A 1 102 ? 19.752 4.380 -13.655 1.00 89.50 102 LEU A CA 1
ATOM 746 C C . LEU A 1 102 ? 20.214 4.152 -15.104 1.00 89.50 102 LEU A C 1
ATOM 748 O O . LEU A 1 102 ? 19.917 3.107 -15.667 1.00 89.50 102 LEU A O 1
ATOM 752 N N . PRO A 1 103 ? 21.030 5.050 -15.692 1.00 79.69 103 PRO A N 1
ATOM 753 C CA . PRO A 1 103 ? 21.546 4.885 -17.059 1.00 79.69 103 PRO A CA 1
ATOM 754 C C . PRO A 1 103 ? 22.396 3.623 -17.273 1.00 79.69 103 PRO A C 1
ATOM 756 O O . PRO A 1 103 ? 22.575 3.183 -18.402 1.00 79.69 103 PRO A O 1
ATOM 759 N N . SER A 1 104 ? 22.963 3.080 -16.190 1.00 74.56 104 SER A N 1
ATOM 760 C CA . SER A 1 104 ? 23.706 1.815 -16.162 1.00 74.56 104 SER A CA 1
ATOM 761 C C . SER A 1 104 ? 22.869 0.633 -15.663 1.00 74.56 104 SER A C 1
ATOM 763 O O . SER A 1 104 ? 23.387 -0.477 -15.557 1.00 74.56 104 SER A O 1
ATOM 765 N N . GLY A 1 105 ? 21.625 0.883 -15.250 1.00 60.78 105 GLY A N 1
ATOM 766 C CA . GLY A 1 105 ? 20.648 -0.153 -14.960 1.00 60.78 105 GLY A CA 1
ATOM 767 C C . GLY A 1 105 ? 20.145 -0.660 -16.302 1.00 60.78 105 GLY A C 1
ATOM 768 O O . GLY A 1 105 ? 19.442 0.068 -16.986 1.00 60.78 105 GLY A O 1
ATOM 769 N N . TRP A 1 106 ? 20.636 -1.836 -16.682 1.00 54.16 106 TRP A N 1
ATOM 770 C CA . TRP A 1 106 ? 20.333 -2.615 -17.891 1.00 54.16 106 TRP A CA 1
ATOM 771 C C . TRP A 1 106 ? 18.928 -2.398 -18.455 1.00 54.16 106 TRP A C 1
ATOM 773 O O . TRP A 1 106 ? 17.962 -2.531 -17.665 1.00 54.16 106 TRP A O 1
#

Radius of gyration: 16.7 Å; chains: 1; bounding box: 44×30×46 Å